Protein AF-A0A7K9SB59-F1 (afdb_monomer)

Nearest PDB structures (foldseek):
  7lt3-assembly1_P  TM=8.601E-01  e=1.206E-06  Homo sapiens
  5cj4-assembly2_C  TM=9.090E-01  e=1.764E-06  Homo sapiens
  4xa4-assembly1_B  TM=8.444E-01  e=1.656E-06  Homo sapiens
  3rwr-assembly1_F  TM=8.668E-01  e=1.369E-06  Homo sapiens
  3ii6-assembly1_B  TM=8.845E-01  e=5.186E-06  Homo sapiens

Organism: NCBI:txid2585820

Mean predicted aligned error: 6.56 Å

InterPro domains:
  IPR009089 XRCC4, N-terminal domain superfamily [SSF50809] (1-75)
  IPR010585 DNA repair protein XRCC4 [PTHR28559] (1-75)
  IPR038051 XRCC4-like, N-terminal domain superfamily [G3DSA:2.170.210.10] (1-76)
  IPR053961 XRCC4, N-terminal domain [PF06632] (17-75)

pLDDT: mean 80.42, std 8.42, range [59.44, 90.38]

Radius of gyration: 12.25 Å; Cα contacts (8 Å, |Δi|>4): 132; chains: 1; bounding box: 31×26×29 Å

Structure (mmCIF, N/CA/C/O backbone):
data_AF-A0A7K9SB59-F1
#
_entry.id   AF-A0A7K9SB59-F1
#
loop_
_atom_site.group_PDB
_atom_site.id
_atom_site.type_symbol
_atom_site.label_atom_id
_atom_site.label_alt_id
_atom_site.label_comp_id
_atom_site.label_asym_id
_atom_site.label_entity_id
_atom_site.label_seq_id
_atom_site.pdbx_PDB_ins_code
_atom_site.Cartn_x
_atom_site.Cartn_y
_atom_site.Cartn_z
_atom_site.occupancy
_atom_site.B_iso_or_equiv
_atom_site.auth_seq_id
_atom_site.auth_comp_id
_atom_site.auth_asym_id
_atom_site.auth_atom_id
_atom_site.pdbx_PDB_model_num
ATOM 1 N N . MET A 1 1 ? -5.601 4.057 15.781 1.00 78.38 1 MET A N 1
ATOM 2 C CA . MET A 1 1 ? -4.828 4.368 14.565 1.00 78.38 1 MET A CA 1
ATOM 3 C C . MET A 1 1 ? -3.831 3.254 14.337 1.00 78.38 1 MET A C 1
ATOM 5 O O . MET A 1 1 ? -2.815 3.180 15.024 1.00 78.38 1 MET A O 1
ATOM 9 N N . GLU A 1 2 ? -4.170 2.371 13.413 1.00 88.19 2 GLU A N 1
ATOM 10 C CA . GLU A 1 2 ? -3.315 1.284 12.954 1.00 88.19 2 GLU A CA 1
ATOM 11 C C . GLU A 1 2 ? -2.689 1.658 11.611 1.00 88.19 2 GLU A C 1
ATOM 13 O O . GLU A 1 2 ? -3.220 2.479 10.856 1.00 88.19 2 GLU A O 1
ATOM 18 N N . LYS A 1 3 ? -1.522 1.080 11.332 1.00 90.38 3 LYS A N 1
ATOM 19 C CA . LYS A 1 3 ? -0.828 1.254 10.061 1.00 90.38 3 LYS A CA 1
ATOM 20 C C . LYS A 1 3 ? -0.083 -0.014 9.686 1.00 90.38 3 LYS A C 1
ATOM 22 O O . LYS A 1 3 ? 0.498 -0.665 10.552 1.00 90.38 3 LYS A O 1
ATOM 27 N N . THR A 1 4 ? -0.055 -0.311 8.397 1.00 90.19 4 THR A N 1
ATOM 28 C CA . THR A 1 4 ? 0.818 -1.330 7.817 1.00 90.19 4 THR A CA 1
ATOM 29 C C . THR A 1 4 ? 1.680 -0.706 6.733 1.00 90.19 4 THR A C 1
ATOM 31 O O . THR A 1 4 ? 1.282 0.280 6.110 1.00 90.19 4 THR A O 1
ATOM 34 N N . LEU A 1 5 ? 2.864 -1.271 6.529 1.00 89.00 5 LEU A N 1
ATOM 35 C CA . LEU A 1 5 ? 3.798 -0.868 5.491 1.00 89.00 5 LEU A CA 1
ATOM 36 C C . LEU A 1 5 ? 4.137 -2.098 4.664 1.00 89.00 5 LEU A C 1
ATOM 38 O O . LEU A 1 5 ? 4.699 -3.059 5.183 1.00 89.00 5 LEU A O 1
ATOM 42 N N . ASN A 1 6 ? 3.816 -2.034 3.383 1.00 87.25 6 ASN A N 1
ATOM 43 C CA . ASN A 1 6 ? 4.009 -3.117 2.443 1.00 87.25 6 ASN A CA 1
ATOM 44 C C . ASN A 1 6 ? 4.942 -2.696 1.319 1.00 87.25 6 ASN A C 1
ATOM 46 O O . ASN A 1 6 ? 4.940 -1.548 0.875 1.00 87.25 6 ASN A O 1
ATOM 50 N N . ARG A 1 7 ? 5.763 -3.640 0.868 1.00 88.62 7 ARG A N 1
ATOM 51 C CA . ARG A 1 7 ? 6.718 -3.421 -0.212 1.00 88.62 7 ARG A CA 1
ATOM 52 C C . ARG A 1 7 ? 6.139 -3.971 -1.506 1.00 88.62 7 ARG A C 1
ATOM 54 O O . ARG A 1 7 ? 5.861 -5.164 -1.583 1.00 88.62 7 ARG A O 1
ATOM 61 N N . ILE A 1 8 ? 6.010 -3.118 -2.516 1.00 87.31 8 ILE A N 1
ATOM 62 C CA . ILE A 1 8 ? 5.427 -3.471 -3.813 1.00 87.31 8 ILE A CA 1
ATOM 63 C C . ILE A 1 8 ? 6.411 -3.207 -4.951 1.00 87.31 8 ILE A C 1
ATOM 65 O O . ILE A 1 8 ? 7.255 -2.318 -4.860 1.00 87.31 8 ILE A O 1
ATOM 69 N N . HIS A 1 9 ? 6.251 -3.969 -6.031 1.00 85.88 9 HIS A N 1
ATOM 70 C CA . HIS A 1 9 ? 6.950 -3.765 -7.298 1.00 85.88 9 HIS A CA 1
ATOM 71 C C . HIS A 1 9 ? 5.884 -3.478 -8.356 1.00 85.88 9 HIS A C 1
ATOM 73 O O . HIS A 1 9 ? 5.139 -4.392 -8.731 1.00 85.88 9 HIS A O 1
ATOM 79 N N . PRO A 1 10 ? 5.708 -2.211 -8.758 1.00 84.62 10 PRO A N 1
ATOM 80 C CA . PRO A 1 10 ? 4.732 -1.856 -9.773 1.00 84.62 10 PRO A CA 1
ATOM 81 C C . PRO A 1 10 ? 5.054 -2.537 -11.101 1.00 84.62 10 PRO A C 1
ATOM 83 O O . PRO A 1 10 ? 6.206 -2.625 -11.501 1.00 84.62 10 PRO A O 1
ATOM 86 N N . VAL A 1 11 ? 4.040 -2.963 -11.848 1.00 85.31 11 VAL A N 1
ATOM 87 C CA . VAL A 1 11 ? 4.248 -3.523 -13.197 1.00 85.31 11 VAL A CA 1
ATOM 88 C C . VAL A 1 11 ? 4.711 -2.468 -14.201 1.00 85.31 11 VAL A C 1
ATOM 90 O O . VAL A 1 11 ? 5.300 -2.826 -15.217 1.00 85.31 11 VAL A O 1
ATOM 93 N N . SER A 1 12 ? 4.448 -1.184 -13.937 1.00 84.38 12 SER A N 1
ATOM 94 C CA . SER A 1 12 ? 4.987 -0.081 -14.738 1.00 84.38 12 SER A CA 1
ATOM 95 C C . SER A 1 12 ? 6.482 0.151 -14.506 1.00 84.38 12 SER A C 1
ATOM 97 O O . SER A 1 12 ? 7.144 0.670 -15.400 1.00 84.38 12 SER A O 1
ATOM 99 N N . ASP A 1 13 ? 7.008 -0.257 -13.348 1.00 83.50 13 ASP A N 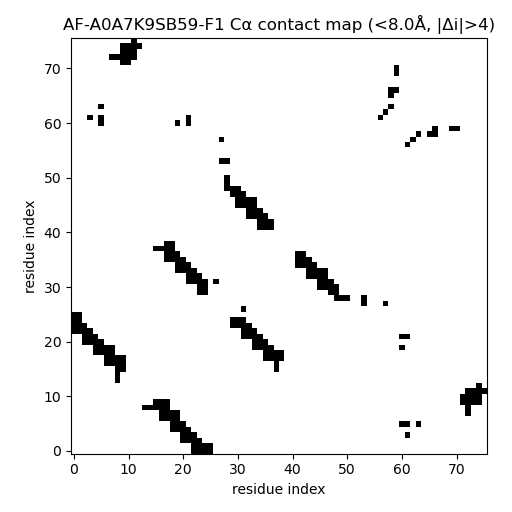1
ATOM 100 C CA . ASP A 1 13 ? 8.419 -0.129 -12.981 1.00 83.50 13 ASP A CA 1
ATOM 101 C C . ASP A 1 13 ? 8.845 -1.286 -12.048 1.00 83.50 13 ASP A C 1
ATOM 103 O O . ASP A 1 13 ? 8.899 -1.124 -10.826 1.00 83.50 13 ASP A O 1
ATOM 107 N N . PRO A 1 14 ? 9.081 -2.491 -12.605 1.00 83.69 14 PRO A N 1
ATOM 108 C CA . PRO A 1 14 ? 9.289 -3.709 -11.818 1.00 83.69 14 PRO A CA 1
ATOM 109 C C . PRO A 1 14 ? 10.644 -3.760 -11.101 1.00 83.69 14 PRO A C 1
ATOM 111 O O . PRO A 1 14 ? 10.796 -4.516 -10.143 1.00 83.69 14 PRO A O 1
ATOM 114 N N . GLU A 1 15 ? 11.615 -2.965 -11.553 1.00 85.12 15 GLU A N 1
ATOM 115 C CA . GLU A 1 15 ? 12.940 -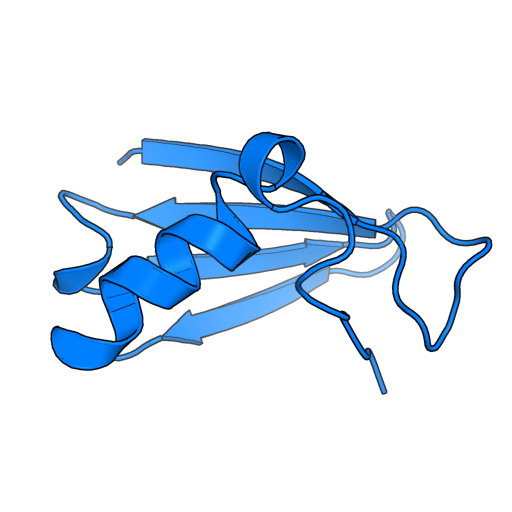2.862 -10.933 1.00 85.12 15 GLU A CA 1
ATOM 116 C C . GLU A 1 15 ? 12.931 -1.905 -9.733 1.00 85.12 15 GLU A C 1
ATOM 118 O O . GLU A 1 15 ? 13.769 -2.009 -8.832 1.00 85.12 15 GLU A O 1
ATOM 123 N N . ALA A 1 16 ? 11.969 -0.980 -9.686 1.00 85.00 16 ALA A N 1
ATOM 124 C CA . ALA A 1 16 ? 11.820 -0.063 -8.576 1.00 85.00 16 ALA A CA 1
ATOM 125 C C . ALA A 1 16 ? 11.036 -0.685 -7.418 1.00 85.00 16 ALA A C 1
ATOM 127 O O . ALA A 1 16 ? 9.985 -1.313 -7.560 1.00 85.00 16 ALA A O 1
ATOM 128 N N . THR A 1 17 ? 11.553 -0.452 -6.215 1.00 87.7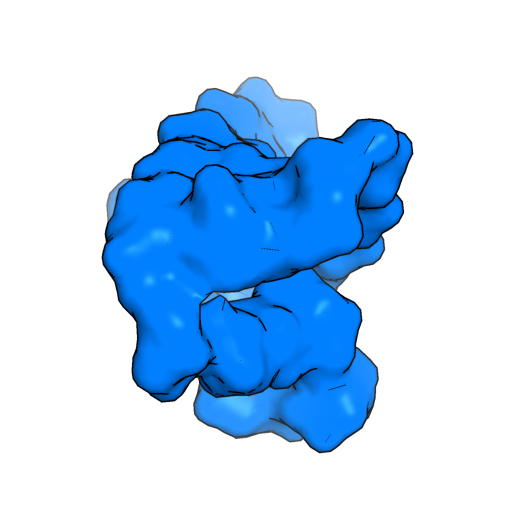5 17 THR A N 1
ATOM 129 C CA . THR A 1 17 ? 10.885 -0.826 -4.974 1.00 87.75 17 THR A CA 1
ATOM 130 C C . THR A 1 17 ? 10.058 0.345 -4.467 1.00 87.75 17 THR A C 1
ATOM 132 O O . THR A 1 17 ? 10.610 1.377 -4.091 1.00 87.75 17 THR A O 1
ATOM 135 N N . TYR A 1 18 ? 8.745 0.154 -4.386 1.00 88.69 18 TYR A N 1
ATOM 136 C CA . TYR A 1 18 ? 7.830 1.119 -3.790 1.00 88.69 18 TYR A CA 1
ATOM 137 C C . TYR A 1 18 ? 7.361 0.638 -2.418 1.00 88.69 18 TYR A C 1
ATOM 139 O O . TYR A 1 18 ? 7.238 -0.559 -2.141 1.00 88.69 18 TYR A O 1
ATOM 147 N N . PHE A 1 19 ? 7.053 1.600 -1.561 1.00 89.62 19 PHE A N 1
ATOM 148 C CA . PHE A 1 19 ? 6.512 1.385 -0.233 1.00 89.62 19 PHE A CA 1
ATOM 149 C C . PHE A 1 19 ? 5.086 1.908 -0.179 1.00 89.62 19 PHE A C 1
ATOM 151 O O . PHE A 1 19 ? 4.835 3.099 -0.362 1.00 89.62 19 PHE A O 1
ATOM 158 N N . LEU A 1 20 ? 4.156 1.000 0.084 1.00 89.75 20 LEU A N 1
ATOM 159 C CA . LEU A 1 20 ? 2.746 1.275 0.263 1.00 89.75 20 LEU A CA 1
ATOM 160 C C . LEU A 1 20 ? 2.408 1.200 1.748 1.00 89.75 20 LEU A C 1
ATOM 162 O O . LEU A 1 20 ? 2.357 0.126 2.344 1.00 89.75 20 LEU A O 1
ATOM 166 N N . GLN A 1 21 ? 2.165 2.351 2.351 1.00 90.38 21 GLN A N 1
ATOM 167 C CA . GLN A 1 21 ? 1.645 2.454 3.699 1.00 90.38 21 GLN A CA 1
ATOM 168 C C . GLN A 1 21 ? 0.124 2.593 3.652 1.00 90.38 21 GLN A C 1
ATOM 170 O O . GLN A 1 21 ? -0.412 3.461 2.966 1.00 90.38 21 GLN A O 1
ATOM 175 N N . VAL A 1 22 ? -0.569 1.774 4.435 1.00 89.56 22 VAL A N 1
ATOM 176 C CA . VAL A 1 22 ? -2.020 1.863 4.636 1.00 89.56 22 VAL A CA 1
ATOM 177 C C . VAL A 1 22 ? -2.256 2.214 6.096 1.00 89.56 22 VAL A C 1
ATOM 179 O O . VAL A 1 22 ? -1.675 1.579 6.975 1.00 89.56 22 VAL A O 1
ATOM 182 N N . SER A 1 23 ? -3.086 3.214 6.371 1.00 89.88 23 SER A N 1
ATOM 183 C CA . SER A 1 23 ? -3.428 3.641 7.732 1.00 89.88 23 SER A CA 1
ATOM 184 C C . SER A 1 23 ? -4.935 3.745 7.916 1.00 89.88 23 SER A C 1
ATOM 186 O O . SER A 1 23 ? -5.600 4.366 7.091 1.00 89.88 23 SER A O 1
ATOM 188 N N . TRP A 1 24 ? -5.465 3.201 9.007 1.00 88.75 24 TRP A N 1
ATOM 189 C CA . TRP A 1 24 ? -6.893 3.246 9.343 1.00 88.75 24 TRP A CA 1
ATOM 190 C C . TRP A 1 24 ? -7.103 3.562 10.826 1.00 88.75 24 TRP A C 1
ATOM 192 O O . TRP A 1 24 ? -6.205 3.418 11.665 1.00 88.75 24 TRP A O 1
ATOM 202 N N . GLU A 1 25 ? -8.296 4.043 11.165 1.00 85.56 25 GLU A N 1
ATOM 203 C CA . GLU A 1 25 ? -8.626 4.427 12.539 1.00 85.56 25 GLU A CA 1
ATOM 204 C C . GLU A 1 25 ? -9.017 3.226 1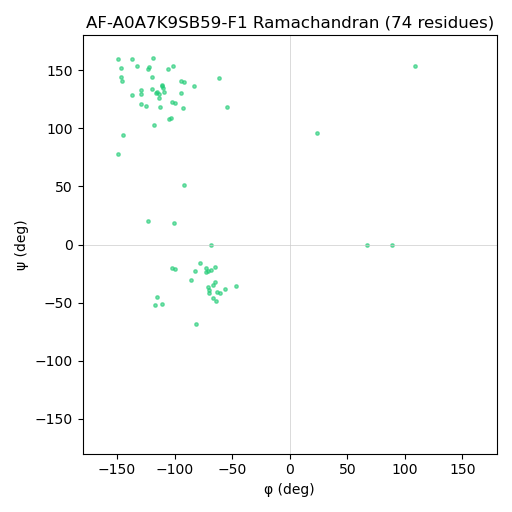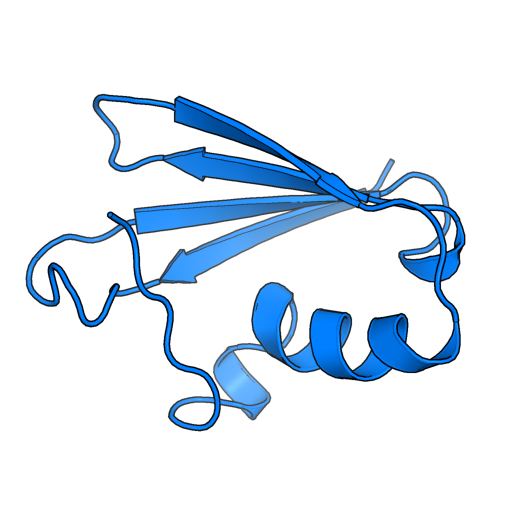3.399 1.00 85.56 25 GLU A C 1
ATOM 206 O O . GLU A 1 25 ? -8.279 2.880 14.331 1.00 85.56 25 GLU A O 1
ATOM 211 N N . LYS A 1 26 ? -10.175 2.629 13.080 1.00 82.69 26 LYS A N 1
ATOM 212 C CA . LYS A 1 26 ? -10.753 1.447 13.736 1.00 82.69 26 LYS A CA 1
ATOM 213 C C . LYS A 1 26 ? -10.728 0.243 12.810 1.00 82.69 26 LYS A C 1
ATOM 215 O O . LYS A 1 26 ? -10.218 -0.805 13.180 1.00 82.69 26 LYS A O 1
ATOM 220 N N . ASP A 1 27 ? -11.240 0.420 11.601 1.00 81.56 27 ASP A N 1
ATOM 221 C CA . ASP A 1 27 ? -11.293 -0.613 10.580 1.00 81.56 27 ASP A CA 1
ATOM 222 C C . ASP A 1 27 ? -11.188 0.014 9.186 1.00 81.56 27 ASP A C 1
ATOM 224 O O . ASP A 1 27 ? -11.441 1.204 8.999 1.00 81.56 27 ASP A O 1
ATOM 228 N N . LEU A 1 28 ? -10.806 -0.802 8.206 1.00 78.38 28 LEU A N 1
ATOM 229 C CA . LEU A 1 28 ? -10.730 -0.392 6.802 1.00 78.38 28 LEU A CA 1
ATOM 230 C C . LEU A 1 28 ? -12.105 -0.040 6.202 1.00 78.38 28 LEU A C 1
ATOM 232 O O . LEU A 1 28 ? -12.149 0.622 5.170 1.00 78.38 28 LEU A O 1
ATOM 236 N N . GLY A 1 29 ? -13.208 -0.486 6.813 1.00 75.88 29 GLY A N 1
ATOM 237 C CA . GLY A 1 29 ? -14.577 -0.183 6.389 1.00 75.88 29 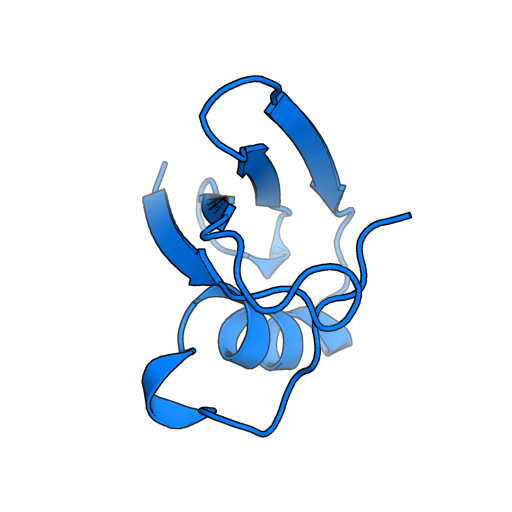GLY A CA 1
ATOM 238 C C . GLY A 1 29 ? -14.910 1.290 6.556 1.00 75.88 29 GLY A C 1
ATOM 239 O O . GLY A 1 29 ? -15.332 1.924 5.602 1.00 75.88 29 GLY A O 1
ATOM 240 N N . THR A 1 30 ? -14.570 1.864 7.708 1.00 78.88 30 THR A N 1
ATOM 241 C CA . THR A 1 30 ? -14.763 3.287 8.040 1.00 78.88 30 THR A CA 1
ATOM 242 C C . THR A 1 30 ? -13.885 4.258 7.241 1.00 78.88 30 THR A C 1
ATOM 244 O O . THR A 1 30 ? -13.965 5.472 7.432 1.00 78.88 30 THR A O 1
ATOM 247 N N . GLY A 1 31 ? -13.044 3.734 6.350 1.00 81.62 31 GLY A N 1
ATOM 248 C CA . GLY A 1 31 ? -12.109 4.493 5.537 1.00 81.62 31 GLY A CA 1
ATOM 249 C C . GLY A 1 31 ? -10.659 4.302 5.966 1.00 81.62 31 GLY A C 1
ATOM 250 O O . GLY A 1 31 ? -10.328 4.008 7.118 1.00 81.62 31 GLY A O 1
ATOM 251 N N . PHE A 1 32 ? -9.769 4.480 4.996 1.00 86.25 32 PHE A N 1
ATOM 252 C CA . PHE A 1 32 ? -8.335 4.368 5.201 1.00 86.25 32 PHE A CA 1
ATOM 253 C C . PHE A 1 32 ? -7.566 5.339 4.308 1.00 86.25 32 PHE A C 1
ATOM 255 O O . PHE A 1 32 ? -8.001 5.732 3.222 1.00 86.25 32 PHE A O 1
ATOM 262 N N . GLY A 1 33 ? -6.399 5.733 4.802 1.00 86.88 33 GLY A N 1
ATOM 263 C CA . GLY A 1 33 ? -5.396 6.481 4.065 1.00 86.88 33 GLY A CA 1
ATOM 264 C C . GLY A 1 33 ? -4.399 5.538 3.405 1.00 86.88 33 GLY A C 1
ATOM 265 O O . GLY A 1 33 ? -3.963 4.556 4.008 1.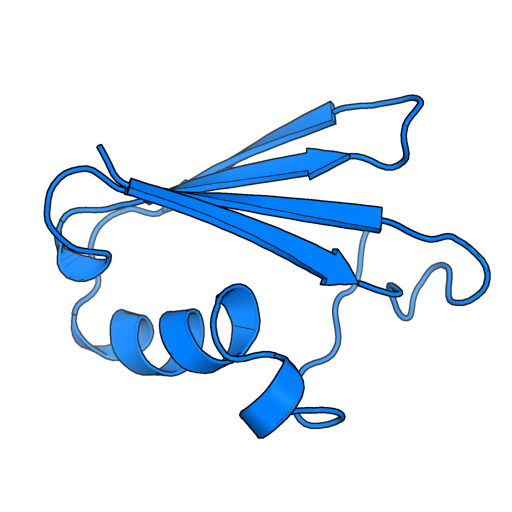00 86.88 33 GLY A O 1
ATOM 266 N N . LEU A 1 34 ? -4.020 5.873 2.181 1.00 88.31 34 LEU A N 1
ATOM 267 C CA . LEU A 1 34 ? -2.922 5.280 1.437 1.00 88.31 34 LEU A CA 1
ATOM 268 C C . LEU A 1 34 ? -1.812 6.310 1.293 1.00 88.31 34 LEU A C 1
ATOM 270 O O . LEU A 1 34 ? -2.060 7.469 0.965 1.00 88.31 34 LEU A O 1
ATOM 274 N N . LEU A 1 35 ? -0.584 5.871 1.509 1.00 88.62 35 LEU A N 1
ATOM 275 C CA . LEU A 1 35 ? 0.619 6.621 1.203 1.00 88.62 35 LEU A CA 1
ATOM 276 C C . LEU A 1 35 ? 1.529 5.706 0.394 1.00 88.62 35 LEU A C 1
ATOM 278 O O . LEU A 1 35 ? 1.924 4.644 0.861 1.00 88.62 35 LEU A O 1
ATOM 282 N N . LEU A 1 36 ? 1.861 6.129 -0.813 1.00 88.44 36 LEU A N 1
ATOM 283 C CA . LEU A 1 36 ? 2.778 5.441 -1.703 1.00 88.44 36 LEU A CA 1
ATOM 284 C C . LEU A 1 36 ? 4.057 6.263 -1.817 1.00 88.44 36 LEU A C 1
ATOM 286 O O . LEU A 1 36 ? 3.982 7.479 -1.979 1.00 88.44 36 LEU A O 1
ATOM 290 N N . SER A 1 37 ? 5.221 5.626 -1.731 1.00 87.25 37 SER A N 1
ATOM 291 C CA . SER A 1 37 ? 6.506 6.306 -1.897 1.00 87.25 37 SER A CA 1
ATOM 292 C C . SER A 1 37 ? 7.545 5.414 -2.569 1.00 87.25 37 SER A C 1
ATOM 294 O O . SER A 1 37 ? 7.648 4.232 -2.257 1.00 87.25 37 SER A O 1
ATOM 296 N N . ASP A 1 38 ? 8.336 6.006 -3.455 1.00 86.12 38 ASP A N 1
ATOM 297 C CA . ASP A 1 38 ? 9.519 5.435 -4.122 1.00 86.12 38 ASP A CA 1
ATOM 298 C C . ASP A 1 38 ? 10.837 5.911 -3.471 1.00 86.12 38 ASP A C 1
ATOM 300 O O . ASP A 1 38 ? 11.902 5.885 -4.085 1.00 86.12 38 ASP A O 1
ATOM 304 N N . CYS A 1 39 ? 10.759 6.411 -2.232 1.00 81.19 39 CYS A N 1
ATOM 305 C CA . CYS A 1 39 ? 11.838 7.095 -1.510 1.00 81.19 39 CYS A CA 1
ATOM 306 C C . CYS A 1 39 ? 12.270 8.463 -2.078 1.00 81.19 39 CYS A C 1
ATOM 308 O O . CYS A 1 39 ? 13.136 9.098 -1.474 1.00 81.19 39 CYS A O 1
ATOM 310 N N . GLN A 1 40 ? 11.673 8.950 -3.170 1.00 82.81 40 GLN A N 1
ATOM 311 C CA . GLN A 1 40 ? 11.942 10.280 -3.738 1.00 82.81 40 GLN A CA 1
ATOM 312 C C . GLN A 1 40 ? 10.709 11.186 -3.676 1.00 82.81 40 GLN A C 1
ATOM 314 O O . GLN A 1 40 ? 10.791 12.344 -3.269 1.00 82.81 40 GLN A O 1
ATOM 319 N N . CYS A 1 41 ? 9.561 10.635 -4.042 1.00 82.12 41 CYS A N 1
ATOM 320 C CA . CYS A 1 41 ? 8.248 11.243 -4.051 1.00 82.12 41 CYS A CA 1
ATOM 321 C C . CYS A 1 41 ? 7.303 10.485 -3.109 1.00 82.12 41 CYS A C 1
ATOM 323 O O . CYS A 1 41 ? 7.533 9.337 -2.710 1.00 82.12 41 CYS A O 1
ATOM 325 N N . ALA A 1 42 ? 6.226 11.161 -2.720 1.00 85.56 42 ALA A N 1
ATOM 326 C CA . ALA A 1 42 ? 5.181 10.596 -1.885 1.00 85.56 42 ALA A CA 1
ATOM 327 C C . ALA A 1 42 ? 3.811 11.006 -2.427 1.00 85.56 42 ALA A C 1
ATOM 329 O O . ALA A 1 42 ? 3.547 12.193 -2.627 1.00 85.56 42 ALA A O 1
ATOM 330 N N . TRP A 1 43 ? 2.937 10.024 -2.627 1.00 85.50 43 TRP A N 1
ATOM 331 C CA . TRP A 1 43 ? 1.561 10.214 -3.076 1.00 85.50 43 TRP A CA 1
ATOM 332 C C . TRP A 1 43 ? 0.607 9.757 -1.985 1.00 85.50 43 TRP A C 1
ATOM 334 O O . TRP A 1 43 ? 0.746 8.655 -1.456 1.00 85.50 43 TRP A O 1
ATOM 344 N N . THR A 1 44 ? -0.369 10.595 -1.651 1.00 84.50 44 THR A N 1
ATOM 345 C CA . THR A 1 44 ? -1.397 10.276 -0.662 1.00 84.50 44 THR A CA 1
ATOM 346 C C . THR A 1 44 ? -2.751 10.101 -1.333 1.00 84.50 44 THR A C 1
ATOM 348 O O . THR A 1 44 ? -3.137 10.872 -2.210 1.00 84.50 44 THR A O 1
ATOM 351 N N . GLY A 1 45 ? -3.481 9.076 -0.909 1.00 81.75 45 GLY A N 1
ATOM 352 C CA . GLY A 1 45 ? -4.855 8.815 -1.317 1.00 81.75 45 GLY A CA 1
ATOM 353 C C . GLY A 1 45 ? -5.720 8.507 -0.103 1.00 81.75 45 GLY A C 1
ATOM 354 O O . GLY A 1 45 ? -5.231 8.034 0.920 1.00 81.75 45 GLY A O 1
ATOM 355 N N . THR A 1 46 ? -7.014 8.773 -0.205 1.00 77.81 46 THR A N 1
ATOM 356 C CA . THR A 1 46 ? -8.003 8.413 0.817 1.00 77.81 46 THR A CA 1
ATOM 357 C C . THR A 1 46 ? -9.144 7.684 0.139 1.00 77.81 46 THR A C 1
ATOM 359 O O . THR A 1 46 ? -9.682 8.195 -0.846 1.00 77.81 46 THR A O 1
ATOM 362 N N . GLU A 1 47 ? -9.527 6.520 0.653 1.00 71.44 47 GLU A N 1
ATOM 363 C CA . GLU A 1 47 ? -10.715 5.822 0.163 1.00 71.44 47 GLU A CA 1
ATOM 364 C C . GLU A 1 47 ? -11.947 6.171 1.009 1.00 71.44 47 GLU A C 1
ATOM 366 O O . GLU A 1 47 ? -11.862 6.287 2.233 1.00 71.44 47 GLU A O 1
ATOM 371 N N . MET A 1 48 ? -13.096 6.336 0.343 1.00 61.78 48 MET A N 1
ATOM 372 C CA . MET A 1 48 ? -14.395 6.557 0.978 1.00 61.78 48 MET A CA 1
ATOM 373 C C . MET A 1 48 ? -15.228 5.268 0.955 1.00 61.78 48 MET A C 1
ATOM 375 O O . MET A 1 48 ? -15.695 4.843 -0.101 1.00 61.78 48 MET A O 1
ATOM 379 N N . ASP A 1 49 ? -15.376 4.697 2.150 1.00 60.25 49 ASP A N 1
ATOM 380 C CA . ASP A 1 49 ? -16.403 3.778 2.661 1.00 60.25 49 ASP A CA 1
ATOM 381 C C . ASP A 1 49 ? -17.173 2.931 1.622 1.00 60.25 49 ASP A C 1
ATOM 383 O O . ASP A 1 49 ? -18.169 3.360 1.025 1.00 60.25 49 ASP A O 1
ATOM 387 N N . ARG A 1 50 ? -16.708 1.691 1.405 1.00 65.31 50 ARG A N 1
ATOM 388 C CA . ARG A 1 50 ? -17.454 0.654 0.675 1.00 65.31 50 ARG A CA 1
ATOM 389 C C . ARG A 1 50 ? -17.207 -0.737 1.259 1.00 65.31 50 ARG A C 1
ATOM 391 O O . ARG A 1 50 ? -16.312 -1.456 0.818 1.00 65.31 50 ARG A O 1
ATOM 398 N N . GLU A 1 51 ? -18.086 -1.173 2.158 1.00 66.62 51 GLU A N 1
ATOM 399 C CA . GLU A 1 51 ? -18.040 -2.482 2.842 1.00 66.62 51 GLU A CA 1
ATOM 400 C C . GLU A 1 51 ? -17.774 -3.690 1.918 1.00 66.62 51 GLU A C 1
ATOM 402 O O . GLU A 1 51 ? -17.050 -4.609 2.290 1.00 66.62 51 GLU A O 1
ATOM 407 N N . LYS A 1 52 ? -18.298 -3.690 0.683 1.00 67.56 52 LYS A N 1
ATOM 408 C CA . LYS A 1 52 ? -18.095 -4.793 -0.279 1.00 67.56 52 LYS A CA 1
ATOM 409 C C . LYS A 1 52 ? -16.679 -4.900 -0.853 1.00 67.56 52 LYS A C 1
ATOM 411 O O . LYS A 1 52 ? -16.316 -5.968 -1.334 1.00 67.56 52 LYS A O 1
ATOM 416 N N . TYR A 1 53 ? -15.911 -3.816 -0.852 1.00 73.44 53 TYR A N 1
ATOM 417 C CA . TYR A 1 53 ? -14.568 -3.771 -1.444 1.00 73.44 53 TYR A CA 1
ATOM 418 C C . TYR A 1 53 ? -13.472 -3.913 -0.390 1.00 73.44 53 TYR A C 1
ATOM 420 O O . TYR A 1 53 ? -12.365 -4.342 -0.705 1.00 73.44 53 TYR A O 1
ATOM 428 N N . VAL A 1 54 ? -13.804 -3.625 0.868 1.00 76.94 54 VAL A N 1
ATOM 429 C CA . VAL A 1 54 ? -12.878 -3.605 2.006 1.00 76.94 54 VAL A CA 1
ATOM 430 C C . VAL A 1 54 ? -12.144 -4.929 2.190 1.00 76.94 54 VAL A C 1
ATOM 432 O O . VAL A 1 54 ? -10.953 -4.931 2.489 1.00 76.94 54 VAL A O 1
ATOM 435 N N . GLU A 1 55 ? -12.813 -6.063 1.984 1.00 78.44 55 GLU A N 1
ATOM 436 C CA . GLU A 1 55 ? -12.172 -7.367 2.159 1.00 78.44 55 GLU A CA 1
ATOM 437 C C . GLU A 1 55 ? -11.121 -7.655 1.072 1.00 78.44 55 GLU A C 1
ATOM 439 O O . GLU A 1 55 ? -10.027 -8.133 1.374 1.00 78.44 55 GLU A O 1
ATOM 444 N N . GLU A 1 56 ? -11.414 -7.315 -0.185 1.00 78.56 56 GLU A N 1
ATOM 445 C CA . GLU A 1 56 ? -10.460 -7.465 -1.291 1.00 78.56 56 GLU A CA 1
ATOM 446 C C . GLU A 1 56 ? -9.317 -6.451 -1.191 1.00 78.56 56 GLU A C 1
ATOM 448 O O . GLU A 1 56 ? -8.160 -6.794 -1.432 1.00 78.56 56 GLU A O 1
ATOM 453 N N . LEU A 1 57 ? -9.612 -5.231 -0.739 1.00 79.81 57 LEU A N 1
ATOM 454 C CA . LEU A 1 57 ? -8.606 -4.213 -0.439 1.00 79.81 57 LEU A CA 1
ATOM 455 C C . LEU A 1 57 ? -7.688 -4.658 0.694 1.00 79.81 57 LEU A C 1
ATOM 457 O O . LEU A 1 57 ? -6.474 -4.509 0.595 1.00 79.81 57 LEU A O 1
ATOM 461 N N . ARG A 1 58 ? -8.228 -5.286 1.740 1.00 80.44 58 ARG A N 1
ATOM 462 C CA . ARG A 1 58 ? -7.416 -5.858 2.817 1.00 80.44 58 ARG A CA 1
ATOM 463 C C . ARG A 1 58 ? -6.469 -6.935 2.287 1.00 80.44 58 ARG A C 1
ATOM 465 O O . ARG A 1 58 ? -5.302 -6.951 2.675 1.00 80.44 58 ARG A O 1
ATOM 472 N N . LYS A 1 59 ? -6.934 -7.801 1.384 1.00 82.31 59 LYS A N 1
ATOM 473 C CA . LYS A 1 59 ? -6.083 -8.827 0.757 1.00 82.31 59 LYS A CA 1
ATOM 474 C C . LYS A 1 59 ? -4.977 -8.193 -0.086 1.00 82.31 59 LYS A C 1
ATOM 476 O O . LYS A 1 59 ? -3.814 -8.5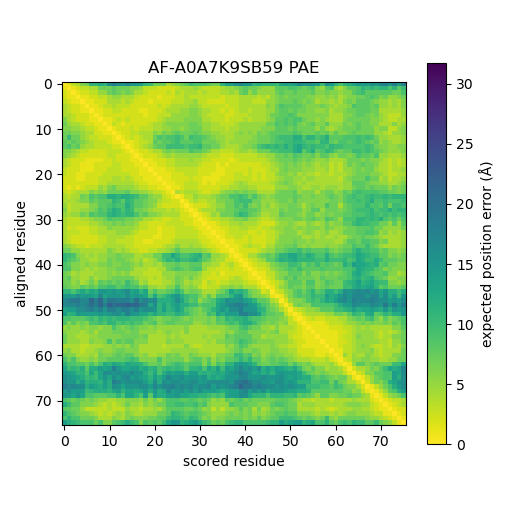27 0.104 1.00 82.31 59 LYS A O 1
ATOM 481 N N . ALA A 1 60 ? -5.321 -7.235 -0.943 1.00 80.62 60 ALA A N 1
ATOM 482 C CA . ALA A 1 60 ? -4.373 -6.593 -1.851 1.00 80.62 60 ALA A CA 1
ATOM 483 C C . ALA A 1 60 ? -3.358 -5.678 -1.145 1.00 80.62 60 ALA A C 1
ATOM 485 O O . ALA A 1 60 ? -2.189 -5.628 -1.529 1.00 80.62 60 ALA A O 1
ATOM 486 N N . LEU A 1 61 ? -3.803 -4.931 -0.133 1.00 81.38 61 LEU A N 1
ATOM 487 C CA . LEU A 1 61 ? -3.033 -3.844 0.470 1.00 81.38 61 LEU A CA 1
ATOM 488 C C . LEU A 1 61 ? -2.397 -4.217 1.807 1.00 81.38 61 LEU A C 1
ATOM 490 O O . LEU A 1 61 ? -1.477 -3.519 2.218 1.00 81.38 61 LEU A O 1
ATOM 494 N N . ILE A 1 62 ? -2.885 -5.255 2.499 1.00 79.69 62 ILE A N 1
ATOM 495 C CA . ILE A 1 62 ? -2.372 -5.690 3.810 1.00 79.69 62 ILE A CA 1
ATOM 496 C C . ILE A 1 62 ? -1.801 -7.104 3.739 1.00 79.69 62 ILE A C 1
ATOM 498 O O . ILE A 1 62 ? -0.661 -7.304 4.144 1.00 79.69 62 ILE A O 1
ATOM 502 N N . ALA A 1 63 ? -2.559 -8.072 3.219 1.00 76.62 63 ALA A N 1
ATOM 503 C CA . ALA A 1 63 ? -2.164 -9.483 3.175 1.00 76.62 63 ALA A CA 1
ATOM 504 C C . ALA A 1 63 ? -1.442 -9.850 1.863 1.00 76.62 63 ALA A C 1
ATOM 506 O O . ALA A 1 63 ? -1.804 -10.807 1.172 1.00 76.62 63 ALA A O 1
ATOM 507 N N . GLN A 1 64 ? -0.414 -9.077 1.499 1.00 65.94 64 GLN A N 1
ATOM 508 C CA . GLN A 1 64 ? 0.321 -9.298 0.248 1.00 65.94 64 GLN A CA 1
ATOM 509 C C . GLN A 1 64 ? 1.069 -10.632 0.206 1.00 65.94 64 GLN A C 1
ATOM 511 O O . GLN A 1 64 ? 1.155 -11.230 -0.861 1.00 65.94 64 GLN A O 1
ATOM 516 N N . GLU A 1 65 ? 1.559 -11.140 1.340 1.00 61.47 65 GLU A N 1
ATOM 517 C CA . GLU A 1 65 ? 2.224 -12.452 1.393 1.00 61.47 65 GLU A CA 1
ATOM 518 C C . GLU A 1 65 ? 1.256 -13.615 1.111 1.00 61.47 65 GLU A C 1
ATOM 520 O O . GLU A 1 65 ? 1.628 -14.570 0.434 1.00 61.47 65 GLU A O 1
ATOM 525 N N . GLU A 1 66 ? -0.006 -13.515 1.546 1.00 60.62 66 GLU A N 1
ATOM 526 C CA . GLU A 1 66 ? -1.043 -14.530 1.283 1.00 60.62 66 GLU A CA 1
ATOM 527 C C . GLU A 1 66 ? -1.624 -14.437 -0.139 1.00 60.62 66 GLU A C 1
ATOM 529 O O . GLU A 1 66 ? -2.274 -15.366 -0.620 1.00 60.62 66 GLU A O 1
ATOM 534 N N . SER A 1 67 ? -1.401 -13.313 -0.823 1.00 60.75 67 SER A N 1
ATOM 535 C CA . SER A 1 67 ? -1.946 -13.013 -2.151 1.00 60.75 67 SER A CA 1
ATOM 536 C C . SER A 1 67 ? -0.870 -12.705 -3.199 1.00 60.75 67 SER A C 1
ATOM 538 O O . SER A 1 67 ? -1.166 -12.115 -4.243 1.00 60.75 67 SER A O 1
ATOM 540 N N . ALA A 1 68 ? 0.371 -13.130 -2.945 1.00 59.44 68 ALA A N 1
ATOM 541 C CA . ALA A 1 68 ? 1.518 -12.877 -3.807 1.00 59.44 68 ALA A CA 1
ATOM 542 C C . ALA A 1 68 ? 1.240 -13.343 -5.250 1.00 59.44 68 ALA A C 1
ATOM 544 O O . ALA A 1 68 ? 0.975 -14.517 -5.506 1.00 59.44 68 ALA A O 1
ATOM 545 N N . GLY A 1 69 ? 1.266 -12.398 -6.196 1.00 65.06 69 GLY A N 1
ATOM 546 C CA . GLY A 1 69 ? 0.983 -12.638 -7.618 1.00 65.06 69 GLY A CA 1
ATOM 547 C C . GLY A 1 69 ? -0.489 -12.525 -8.036 1.00 65.06 69 GLY A C 1
ATOM 548 O O . GLY A 1 69 ? -0.791 -12.678 -9.218 1.00 65.06 69 GLY A O 1
ATOM 549 N N . ARG A 1 70 ? -1.417 -12.237 -7.112 1.00 77.75 70 ARG A N 1
ATOM 550 C CA . ARG A 1 70 ? -2.847 -12.056 -7.427 1.00 77.75 70 ARG A CA 1
ATOM 551 C C . ARG A 1 70 ? -3.200 -10.633 -7.854 1.00 77.75 70 ARG A C 1
ATOM 553 O O . ARG A 1 70 ? -4.130 -10.446 -8.637 1.00 77.75 70 ARG A O 1
ATOM 560 N N . TYR A 1 71 ? -2.482 -9.645 -7.333 1.00 79.06 71 TYR A N 1
ATOM 561 C CA . TYR A 1 71 ? -2.761 -8.230 -7.553 1.00 79.06 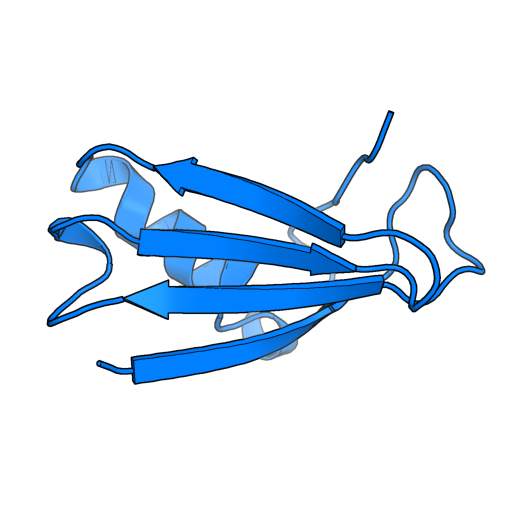71 TYR A CA 1
ATOM 562 C C . TYR A 1 71 ? -1.564 -7.553 -8.218 1.00 79.06 71 TYR A C 1
ATOM 564 O O . TYR A 1 71 ? -0.423 -7.741 -7.802 1.00 79.06 71 TYR A O 1
ATOM 572 N N . ASN A 1 72 ? -1.850 -6.753 -9.244 1.00 80.19 72 ASN A N 1
ATOM 573 C CA . ASN A 1 72 ? -0.863 -5.975 -9.981 1.00 80.19 72 ASN A CA 1
ATOM 574 C C . ASN A 1 72 ? -1.049 -4.492 -9.657 1.00 80.19 72 ASN A C 1
ATOM 576 O O . ASN A 1 72 ? -2.165 -3.979 -9.735 1.00 80.19 72 ASN A O 1
ATOM 580 N N . PHE A 1 73 ? 0.044 -3.805 -9.330 1.00 81.56 73 PHE A N 1
ATOM 581 C CA . PHE A 1 73 ? 0.046 -2.368 -9.062 1.00 81.56 73 PHE A CA 1
ATOM 582 C C . PHE A 1 73 ? 0.589 -1.628 -10.279 1.00 81.56 73 PHE A C 1
ATOM 584 O O . PHE A 1 73 ? 1.707 -1.895 -10.703 1.00 81.56 73 PHE A O 1
ATOM 591 N N . VAL A 1 74 ? -0.185 -0.706 -10.844 1.00 79.38 74 VAL A N 1
ATOM 592 C CA . VAL A 1 74 ? 0.252 0.156 -11.951 1.00 79.38 74 VAL A CA 1
ATOM 593 C C . VAL A 1 74 ? 0.304 1.588 -11.434 1.00 79.38 74 VAL A C 1
ATOM 595 O O . VAL A 1 74 ? -0.685 2.077 -10.893 1.00 79.38 74 VAL A O 1
ATOM 598 N N . ILE A 1 75 ? 1.449 2.245 -11.601 1.00 78.00 75 ILE A N 1
ATOM 599 C CA . ILE A 1 75 ? 1.649 3.668 -11.298 1.00 78.00 75 ILE A CA 1
ATOM 600 C C . ILE A 1 75 ? 1.908 4.374 -12.630 1.00 78.00 75 ILE A C 1
ATOM 602 O O . ILE A 1 75 ? 2.731 3.890 -13.410 1.00 78.00 75 ILE A O 1
ATOM 606 N N . SER A 1 76 ? 1.183 5.461 -12.903 1.00 72.38 76 SER A N 1
ATOM 607 C CA . SER A 1 76 ? 1.279 6.257 -14.135 1.00 72.38 76 SER A CA 1
ATOM 608 C C . SER A 1 76 ? 1.668 7.696 -13.847 1.00 72.38 76 SER A C 1
ATOM 610 O O . SER A 1 76 ? 1.394 8.162 -12.720 1.00 72.38 76 SER A O 1
#

Secondary structure (DSSP, 8-state):
-EEEEEEE--TTSTTS-EEEEEEESS-STT-EEEEEE-SS-EEEEEE---HHHHHHHHHHHT-TTTTTTT------

Sequence (76 aa):
MEKTLNRIHPVSDPEATYFLQVSWEKDLGTGFGLLLSDCQCAWTGTEMDREKYVEELRKALIAQEESAGRYNFVIS

Solvent-accessible surface area (backbone atoms only — not comparable to full-atom values): 4494 Å² total; per-residue (Å²): 110,50,74,51,79,39,82,44,56,29,75,70,43,64,89,46,69,31,40,40,34,40,36,28,60,90,43,64,43,86,20,34,39,39,37,39,29,64,89,82,58,76,48,76,48,72,55,82,64,48,72,87,51,35,63,60,46,43,38,63,65,68,38,41,85,86,39,69,88,75,69,84,46,76,71,132

Foldseek 3Di:
DDKDKDWDQAPQGNPQIKIWMWADDPACQCKIKIWIDSPPDIDIDIDHHDPVCRVVCCCVRPVCVVCPPVDHHHDD